Protein AF-E1V347-F1 (afdb_monomer)

pLDDT: mean 73.73, std 21.05, range [39.12, 97.19]

Foldseek 3Di:
DQLLVQLVPDPDPVSLQCSCCVPQVDGFDPVDDSVVSSVVVNVSSVVPVVDPDDDDDDDDDDDDDDDDDDDDDDDYDDDDDDDDDDDDDDDDDDDDDDDPVPPFWWKAFQPRRYIDGDDPVQVPDPRIDID

Mean predicted aligned error: 20.61 Å

Structure (mmCIF, N/CA/C/O backbone):
data_AF-E1V347-F1
#
_entry.id   AF-E1V347-F1
#
loop_
_atom_site.group_PDB
_atom_site.id
_atom_site.type_symbol
_atom_site.label_atom_id
_atom_site.label_alt_id
_atom_site.label_comp_id
_atom_site.label_asym_id
_atom_site.label_entity_id
_atom_site.label_seq_id
_atom_site.pdbx_PDB_ins_code
_atom_site.Cartn_x
_atom_site.Cartn_y
_atom_site.Cartn_z
_atom_site.occupancy
_atom_site.B_iso_or_equiv
_atom_site.auth_seq_id
_atom_site.auth_comp_id
_atom_site.auth_asym_id
_atom_site.auth_atom_id
_atom_site.pdbx_PDB_model_num
ATOM 1 N N . MET A 1 1 ? -6.922 18.932 14.548 1.00 67.00 1 MET A N 1
ATOM 2 C CA . MET A 1 1 ? -6.380 18.309 13.329 1.00 67.00 1 MET A CA 1
ATOM 3 C C . MET A 1 1 ? -7.514 17.577 12.660 1.00 67.00 1 MET A C 1
ATOM 5 O O . MET A 1 1 ? -8.108 16.712 13.299 1.00 67.00 1 MET A O 1
ATOM 9 N N . SER A 1 2 ? -7.850 17.987 11.443 1.00 85.19 2 SER A N 1
ATOM 10 C CA . SER A 1 2 ? -8.840 17.295 10.619 1.00 85.19 2 SER A CA 1
ATOM 11 C C . SER A 1 2 ? -8.287 15.946 10.154 1.00 85.19 2 SER A C 1
ATOM 13 O O . SER A 1 2 ? -7.072 15.748 10.113 1.00 85.19 2 SER A O 1
ATOM 15 N N . LEU A 1 3 ? -9.170 15.012 9.807 1.00 86.06 3 LEU A N 1
ATOM 16 C CA . LEU A 1 3 ? -8.796 13.658 9.383 1.00 86.06 3 LEU A CA 1
ATOM 17 C C . LEU A 1 3 ? -7.909 13.686 8.123 1.00 86.06 3 LEU A C 1
ATOM 19 O O . LEU A 1 3 ? -6.866 13.039 8.089 1.00 86.06 3 LEU A O 1
ATOM 23 N N . SER A 1 4 ? -8.226 14.558 7.163 1.00 86.56 4 SER A N 1
ATOM 24 C CA . SER A 1 4 ? -7.423 14.806 5.954 1.00 86.56 4 SER A CA 1
ATOM 25 C C . SER A 1 4 ? -6.006 15.311 6.259 1.00 86.56 4 SER A C 1
ATOM 27 O O . SER A 1 4 ? -5.046 14.908 5.609 1.00 86.56 4 SER A O 1
ATOM 29 N N . GLU A 1 5 ? -5.860 16.144 7.292 1.00 88.88 5 GLU A N 1
ATOM 30 C CA . GLU A 1 5 ? -4.574 16.709 7.722 1.00 88.88 5 GLU A CA 1
ATOM 31 C C . GLU A 1 5 ? -3.700 15.642 8.403 1.00 88.88 5 GLU A C 1
ATOM 33 O O . GLU A 1 5 ? -2.483 15.624 8.230 1.00 88.88 5 GLU A O 1
ATOM 38 N N . ARG A 1 6 ? -4.311 14.695 9.133 1.00 88.19 6 ARG A N 1
ATOM 39 C CA . ARG A 1 6 ? -3.604 13.522 9.683 1.00 88.1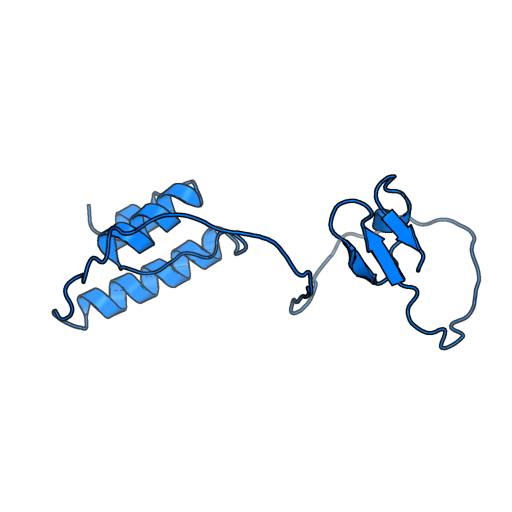9 6 ARG A CA 1
ATOM 40 C C . ARG A 1 6 ? -3.104 12.588 8.581 1.00 88.19 6 ARG A C 1
ATOM 42 O O . ARG A 1 6 ? -1.992 12.083 8.694 1.00 88.19 6 ARG A O 1
ATOM 49 N N . ILE A 1 7 ? -3.898 12.381 7.528 1.00 91.25 7 ILE A N 1
ATOM 50 C CA . ILE A 1 7 ? -3.504 11.566 6.366 1.00 91.25 7 ILE A CA 1
ATOM 51 C C . ILE A 1 7 ? -2.323 12.213 5.628 1.00 91.25 7 ILE A C 1
ATOM 53 O O . ILE A 1 7 ? -1.400 11.517 5.210 1.00 91.25 7 ILE A O 1
ATOM 57 N N . GLU A 1 8 ? -2.315 13.540 5.497 1.00 89.50 8 GLU A N 1
ATOM 58 C CA . GLU A 1 8 ? -1.232 14.267 4.828 1.00 89.50 8 GLU A CA 1
ATOM 59 C C . GLU A 1 8 ? 0.085 14.232 5.621 1.00 89.50 8 GLU A C 1
ATOM 61 O O . GLU A 1 8 ? 1.148 14.013 5.039 1.00 89.50 8 GLU A O 1
ATOM 66 N N . ASN A 1 9 ? 0.017 14.381 6.949 1.00 92.31 9 ASN A N 1
ATOM 67 C CA . ASN A 1 9 ? 1.196 14.364 7.822 1.00 92.31 9 ASN A CA 1
ATOM 68 C C . ASN A 1 9 ? 1.777 12.962 8.067 1.00 92.31 9 ASN A C 1
ATOM 70 O O . ASN A 1 9 ? 2.892 12.859 8.569 1.00 92.31 9 ASN A O 1
ATOM 74 N N . ALA A 1 10 ? 1.053 11.887 7.748 1.00 92.00 10 ALA A N 1
ATOM 75 C CA . ALA A 1 10 ? 1.542 10.525 7.945 1.00 92.00 10 ALA A CA 1
ATOM 76 C C . ALA A 1 10 ? 2.724 10.230 7.007 1.00 92.00 10 ALA A C 1
ATOM 78 O O . ALA A 1 10 ? 2.572 10.204 5.781 1.00 92.00 10 ALA A O 1
ATOM 79 N N . GLU A 1 11 ? 3.906 9.991 7.572 1.00 91.38 11 GLU A N 1
ATOM 80 C CA . GLU A 1 11 ? 5.156 9.757 6.835 1.00 91.38 11 GLU A CA 1
ATOM 81 C C . GLU A 1 11 ? 5.353 8.281 6.486 1.00 91.38 11 GLU A C 1
ATOM 83 O O . GLU A 1 11 ? 6.141 7.942 5.600 1.00 91.38 11 GLU A O 1
ATOM 88 N N . THR A 1 12 ? 4.626 7.392 7.165 1.00 93.69 12 THR A N 1
ATOM 89 C CA . THR A 1 12 ? 4.761 5.944 7.015 1.00 93.69 12 THR A CA 1
ATOM 90 C C . THR A 1 12 ? 3.470 5.281 6.548 1.00 93.69 12 THR A C 1
ATOM 92 O O . THR A 1 12 ? 2.356 5.754 6.774 1.00 93.69 12 THR A O 1
ATOM 95 N N . LYS A 1 13 ? 3.614 4.125 5.892 1.00 93.06 13 LYS A N 1
ATOM 96 C CA . LYS A 1 13 ? 2.462 3.320 5.462 1.00 93.06 13 LYS A CA 1
ATOM 97 C C . LYS A 1 13 ? 1.679 2.754 6.648 1.00 93.06 13 LYS A C 1
ATOM 99 O O . LYS A 1 13 ? 0.471 2.590 6.545 1.00 93.06 13 LYS A O 1
ATOM 104 N N . ASP A 1 14 ? 2.360 2.458 7.752 1.00 93.38 14 ASP A N 1
ATOM 105 C CA . ASP A 1 14 ? 1.736 1.965 8.981 1.00 93.38 14 ASP A CA 1
ATOM 106 C C . ASP A 1 14 ? 0.838 3.024 9.636 1.00 93.38 14 ASP A C 1
ATOM 108 O O . ASP A 1 14 ? -0.243 2.696 10.116 1.00 93.38 14 ASP A O 1
ATOM 112 N N . GLU A 1 15 ? 1.227 4.302 9.603 1.00 92.94 15 GLU A N 1
ATOM 113 C CA . GLU A 1 15 ? 0.372 5.397 10.081 1.00 92.94 15 GLU A CA 1
ATOM 114 C C . GLU A 1 15 ? -0.881 5.558 9.222 1.00 92.94 15 GLU A C 1
ATOM 116 O O . GLU A 1 15 ? -1.975 5.724 9.757 1.00 92.94 15 GLU A O 1
ATOM 121 N N . LEU A 1 16 ? -0.739 5.453 7.898 1.00 92.25 16 LEU A N 1
ATOM 122 C CA . LEU A 1 16 ? -1.873 5.513 6.978 1.00 92.25 16 LEU A CA 1
ATOM 123 C C . LEU A 1 16 ? -2.826 4.330 7.161 1.00 92.25 16 LEU A C 1
ATOM 125 O O . LEU A 1 16 ? -4.036 4.530 7.174 1.00 92.25 16 LEU A O 1
ATOM 129 N N . GLU A 1 17 ? -2.306 3.115 7.356 1.00 93.19 17 GLU A N 1
ATOM 130 C CA . GLU A 1 17 ? -3.132 1.948 7.689 1.00 93.19 17 GLU A CA 1
ATOM 131 C C . GLU A 1 17 ? -3.870 2.144 9.007 1.00 93.19 17 GLU A C 1
ATOM 133 O O . GLU A 1 17 ? -5.063 1.865 9.086 1.00 93.19 17 GLU A O 1
ATOM 138 N N . LYS A 1 18 ? -3.189 2.670 10.026 1.00 93.25 18 LYS A N 1
ATOM 139 C CA . LYS A 1 18 ? -3.813 2.953 11.312 1.00 93.25 18 LYS A CA 1
ATOM 140 C C . LYS A 1 18 ? -4.960 3.954 11.168 1.00 93.25 18 LYS A C 1
ATOM 142 O O . LYS A 1 18 ? -6.049 3.691 11.657 1.00 93.25 18 LYS A O 1
ATOM 147 N N . ILE A 1 19 ? -4.750 5.053 10.442 1.00 91.38 19 ILE A N 1
ATOM 148 C CA . ILE A 1 19 ? -5.795 6.054 10.181 1.00 91.38 19 ILE A CA 1
ATOM 149 C C . ILE A 1 19 ? -6.948 5.445 9.371 1.00 91.38 19 ILE A C 1
ATOM 151 O O . ILE A 1 19 ? -8.110 5.620 9.730 1.00 91.38 19 ILE A O 1
ATOM 155 N N . GLY A 1 20 ? -6.641 4.692 8.312 1.00 90.38 20 GLY A N 1
ATOM 156 C CA . GLY A 1 20 ? -7.644 4.006 7.499 1.00 90.38 20 GLY A CA 1
ATOM 157 C C . GLY A 1 20 ? -8.488 3.032 8.316 1.00 90.38 20 GLY A C 1
ATOM 158 O O . GLY A 1 20 ? -9.709 3.037 8.207 1.00 90.38 20 GLY A O 1
ATOM 159 N N . LYS A 1 21 ? -7.863 2.252 9.198 1.00 89.81 21 LYS A N 1
ATOM 160 C CA . LYS A 1 21 ? -8.540 1.239 10.007 1.00 89.81 21 LYS A CA 1
ATOM 161 C C . LYS A 1 21 ? -9.317 1.826 11.183 1.00 89.81 21 LYS A C 1
ATOM 163 O O . LYS A 1 21 ? -10.453 1.418 11.405 1.00 89.81 21 LYS A O 1
ATOM 168 N N . ASP A 1 22 ? -8.715 2.753 11.926 1.00 88.75 22 ASP A N 1
ATOM 169 C CA . ASP A 1 22 ? -9.311 3.323 13.139 1.00 88.75 22 ASP A CA 1
ATOM 170 C C . ASP A 1 22 ? -10.405 4.350 12.816 1.00 88.75 22 ASP A C 1
ATOM 172 O O . ASP A 1 22 ? -11.426 4.387 13.499 1.00 88.75 22 ASP A O 1
ATOM 176 N N . GLU A 1 23 ? -10.210 5.179 11.787 1.00 87.56 23 GLU A N 1
ATOM 177 C CA . GLU A 1 23 ? -11.112 6.302 11.503 1.00 87.56 23 GLU A CA 1
ATOM 178 C C . GLU A 1 23 ? -12.070 6.002 10.341 1.00 87.56 23 GLU A C 1
ATOM 180 O O . GLU A 1 23 ? -13.239 6.378 10.388 1.00 87.56 23 GLU A O 1
ATOM 185 N N . LEU A 1 24 ? -11.590 5.314 9.297 1.00 84.94 24 LEU A N 1
ATOM 186 C CA . LEU A 1 24 ? -12.382 5.024 8.094 1.00 84.94 24 LEU A CA 1
ATOM 187 C C . LEU A 1 24 ? -12.926 3.586 8.062 1.00 84.94 24 LEU A C 1
ATOM 189 O O . LEU A 1 24 ? -13.815 3.296 7.264 1.00 84.94 24 LEU A O 1
ATOM 193 N N . GLY A 1 25 ? -12.426 2.686 8.917 1.00 87.94 25 GLY A N 1
ATOM 194 C CA . GLY A 1 25 ? -12.757 1.258 8.889 1.00 87.94 25 GLY A CA 1
ATOM 195 C C . GLY A 1 25 ? -12.287 0.530 7.622 1.00 87.94 25 GLY A C 1
ATOM 196 O O . GLY A 1 25 ? -12.807 -0.540 7.308 1.00 87.94 25 GLY A O 1
ATOM 197 N N . VAL A 1 26 ? -11.335 1.103 6.880 1.00 87.88 26 VAL A N 1
ATOM 198 C CA . VAL A 1 26 ? -10.833 0.587 5.599 1.00 87.88 26 VAL A CA 1
ATOM 199 C C . VAL A 1 26 ? -9.435 0.002 5.775 1.00 87.88 26 VAL A C 1
ATOM 201 O O . VAL A 1 26 ? -8.551 0.624 6.362 1.00 87.88 26 VAL A O 1
ATOM 204 N N . ASP A 1 27 ? -9.229 -1.199 5.232 1.00 91.44 27 ASP A N 1
ATOM 205 C CA . ASP A 1 27 ? -7.920 -1.848 5.210 1.00 91.44 27 ASP A CA 1
ATOM 206 C C . ASP A 1 27 ? -7.048 -1.255 4.095 1.00 91.44 27 ASP A C 1
ATOM 208 O O . ASP A 1 27 ? -7.441 -1.189 2.926 1.00 91.44 27 ASP A O 1
ATOM 212 N N . VAL A 1 28 ? -5.862 -0.783 4.470 1.00 91.00 28 VAL A N 1
ATOM 213 C CA . VAL A 1 28 ? -4.941 -0.108 3.559 1.00 91.00 28 VAL A CA 1
ATOM 214 C C . VAL A 1 28 ? -3.951 -1.107 2.983 1.00 91.00 28 VAL A C 1
ATOM 216 O O . VAL A 1 28 ? -3.134 -1.688 3.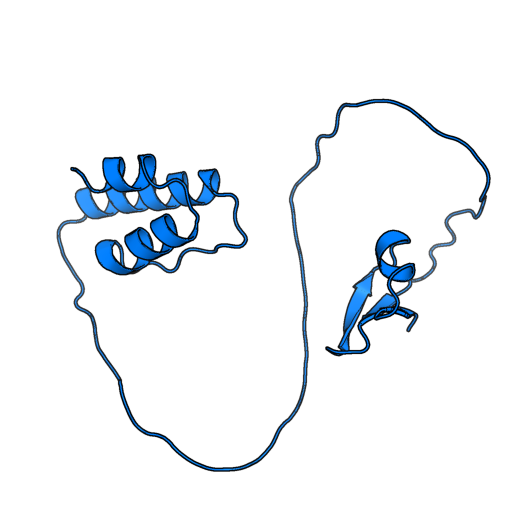697 1.00 91.00 28 VAL A O 1
ATOM 219 N N . ASP A 1 29 ? -3.937 -1.234 1.657 1.00 91.62 29 ASP A N 1
ATOM 220 C CA . ASP A 1 29 ? -2.969 -2.094 0.983 1.00 91.62 29 ASP A CA 1
ATOM 221 C C . ASP A 1 29 ? -1.555 -1.487 1.019 1.00 91.62 29 ASP A C 1
ATOM 223 O O . ASP A 1 29 ? -1.175 -0.671 0.177 1.00 91.62 29 ASP A O 1
ATOM 227 N N . LYS A 1 30 ? -0.727 -1.946 1.966 1.00 91.38 30 LYS A N 1
ATOM 228 C CA . LYS A 1 30 ? 0.687 -1.541 2.105 1.00 91.38 30 LYS A CA 1
ATOM 229 C C . LYS A 1 30 ? 1.562 -1.886 0.897 1.00 91.38 30 LYS A C 1
ATOM 231 O O . LYS A 1 30 ? 2.698 -1.400 0.808 1.00 91.38 30 LYS A O 1
ATOM 236 N N . ARG A 1 31 ? 1.079 -2.720 -0.032 1.00 89.44 31 ARG A N 1
ATOM 237 C CA . ARG A 1 31 ? 1.766 -3.000 -1.302 1.00 89.44 31 ARG A CA 1
ATOM 238 C C . ARG A 1 31 ? 1.678 -1.815 -2.260 1.00 89.44 31 ARG A C 1
ATOM 240 O O . ARG A 1 31 ? 2.560 -1.673 -3.104 1.00 89.44 31 ARG A O 1
ATOM 247 N N . LYS A 1 32 ? 0.678 -0.939 -2.101 1.00 90.12 32 LYS A N 1
ATOM 248 C CA . LYS A 1 32 ? 0.567 0.319 -2.850 1.00 90.12 32 LYS A CA 1
ATOM 249 C C . LYS A 1 32 ? 1.643 1.327 -2.426 1.00 90.12 32 LYS A C 1
ATOM 251 O O . LYS A 1 32 ? 2.264 1.218 -1.361 1.00 90.12 32 LYS A O 1
ATOM 256 N N . GLY A 1 33 ? 1.896 2.309 -3.290 1.00 92.69 33 GLY A N 1
ATOM 257 C CA . GLY A 1 33 ? 2.755 3.453 -2.983 1.00 92.69 33 GLY A CA 1
ATOM 258 C C . GLY A 1 33 ? 2.153 4.317 -1.873 1.00 92.69 33 GLY A C 1
ATOM 259 O O . GLY A 1 33 ? 0.936 4.389 -1.738 1.00 92.69 33 GLY A O 1
ATOM 260 N N . LEU A 1 34 ? 3.001 4.971 -1.078 1.00 91.00 34 LEU A N 1
ATOM 261 C CA . LEU A 1 34 ? 2.557 5.786 0.059 1.00 91.00 34 LEU A CA 1
ATOM 262 C C . LEU A 1 34 ? 1.640 6.937 -0.389 1.00 91.00 34 LEU A C 1
ATOM 264 O O . LEU A 1 34 ? 0.599 7.167 0.215 1.00 91.00 34 LEU A O 1
ATOM 268 N N . GLU A 1 35 ? 1.969 7.590 -1.505 1.00 93.38 35 GLU A N 1
ATOM 269 C CA . GLU A 1 35 ? 1.130 8.645 -2.087 1.00 93.38 35 GLU A CA 1
ATOM 270 C C . GLU A 1 35 ? -0.210 8.113 -2.608 1.00 93.38 35 GLU A C 1
ATOM 272 O O . GLU A 1 35 ? -1.239 8.742 -2.390 1.00 93.38 35 GLU A O 1
ATOM 277 N N . THR A 1 36 ? -0.230 6.923 -3.221 1.00 93.19 36 THR A N 1
ATOM 278 C CA . THR A 1 36 ? -1.477 6.276 -3.666 1.00 93.19 36 THR A CA 1
ATOM 279 C C . THR A 1 36 ? -2.409 6.017 -2.488 1.00 93.19 36 THR A C 1
ATOM 281 O O . THR A 1 36 ? -3.603 6.277 -2.573 1.00 93.19 36 THR A O 1
ATOM 284 N N . ILE A 1 37 ? -1.850 5.547 -1.373 1.00 93.56 37 ILE A N 1
ATOM 285 C CA . ILE A 1 37 ? -2.601 5.315 -0.141 1.00 93.56 37 ILE A CA 1
ATOM 286 C C . ILE A 1 37 ? -3.148 6.636 0.419 1.00 93.56 37 ILE A C 1
ATOM 288 O O . ILE A 1 37 ? -4.306 6.679 0.823 1.00 93.56 37 ILE A O 1
ATOM 292 N N . ARG A 1 38 ? -2.349 7.714 0.437 1.00 93.25 38 ARG A N 1
ATOM 293 C CA . ARG A 1 38 ? -2.809 9.032 0.912 1.00 93.25 38 ARG A CA 1
ATOM 294 C C . ARG A 1 38 ? -3.993 9.547 0.102 1.00 93.25 38 ARG A C 1
ATOM 296 O O . ARG A 1 38 ? -4.957 10.005 0.702 1.00 93.25 38 ARG A O 1
ATOM 303 N N . VAL A 1 39 ? -3.929 9.443 -1.226 1.00 93.69 39 VAL A N 1
ATOM 304 C CA . VAL A 1 39 ? -5.015 9.882 -2.115 1.00 93.69 39 VAL A CA 1
ATOM 305 C C . VAL A 1 39 ? -6.276 9.048 -1.888 1.00 93.69 39 VAL A C 1
ATOM 307 O O . VAL A 1 39 ? -7.336 9.626 -1.669 1.00 93.69 39 VAL A O 1
ATOM 310 N N . ASP A 1 40 ? -6.158 7.714 -1.853 1.00 91.56 40 ASP A N 1
ATOM 311 C CA . ASP A 1 40 ? -7.297 6.818 -1.597 1.00 91.56 40 ASP A CA 1
ATOM 312 C C . ASP A 1 40 ? -7.979 7.162 -0.255 1.00 91.56 40 ASP A C 1
ATOM 314 O O . ASP A 1 40 ? -9.202 7.287 -0.184 1.00 91.56 40 ASP A O 1
ATOM 318 N N . LEU A 1 41 ? -7.193 7.366 0.811 1.00 90.81 41 LEU A N 1
ATOM 319 C CA . LEU A 1 41 ? -7.711 7.717 2.136 1.00 90.81 41 LEU A CA 1
ATOM 320 C C . LEU A 1 41 ? -8.281 9.136 2.205 1.00 90.81 41 LEU A C 1
ATOM 322 O O . LEU A 1 41 ? -9.252 9.347 2.924 1.00 90.81 41 LEU A O 1
ATOM 326 N N . GLN A 1 42 ? -7.702 10.105 1.492 1.00 91.19 42 GLN A N 1
ATOM 327 C CA . GLN A 1 42 ? -8.240 11.466 1.425 1.00 91.19 42 GLN A CA 1
ATOM 328 C C . GLN A 1 42 ? -9.597 11.484 0.730 1.00 91.19 42 GLN A C 1
ATOM 330 O O . GLN A 1 42 ? -10.527 12.063 1.279 1.00 91.19 42 GLN A O 1
ATOM 335 N N . SER A 1 43 ? -9.744 10.787 -0.399 1.00 89.25 43 SER A N 1
ATOM 336 C CA . SER A 1 43 ? -11.044 10.668 -1.063 1.00 89.25 43 SER A CA 1
ATOM 337 C C . SER A 1 43 ? -12.073 9.983 -0.165 1.00 89.25 43 SER A C 1
ATOM 339 O O . SER A 1 43 ? -13.168 10.501 0.000 1.00 89.25 43 SER A O 1
ATOM 341 N N . LEU A 1 44 ? -11.702 8.888 0.509 1.00 88.38 44 LEU A N 1
ATOM 342 C CA . LEU A 1 44 ? -12.581 8.226 1.483 1.00 88.38 44 LEU A CA 1
ATOM 343 C C . LEU A 1 44 ? -12.950 9.134 2.663 1.00 88.38 44 LEU A C 1
ATOM 345 O O . LEU A 1 44 ? -14.074 9.078 3.154 1.00 88.38 44 LEU A O 1
ATOM 349 N N . ALA A 1 45 ? -12.017 9.965 3.127 1.00 88.31 45 ALA A N 1
ATOM 350 C CA . ALA A 1 45 ? -12.267 10.949 4.170 1.00 88.31 45 ALA A CA 1
ATOM 351 C C . ALA A 1 45 ? -13.235 12.041 3.704 1.00 88.31 45 ALA A C 1
ATOM 353 O O . ALA A 1 45 ? -14.116 12.430 4.465 1.00 88.31 45 ALA A O 1
ATOM 354 N N . GLU A 1 46 ? -13.099 12.523 2.470 1.00 85.62 46 GLU A N 1
ATOM 355 C CA . GLU A 1 46 ? -14.019 13.496 1.875 1.00 85.62 46 GLU A CA 1
ATOM 356 C C . GLU A 1 46 ? -15.416 12.895 1.655 1.00 85.62 46 GLU A C 1
ATOM 358 O O . GLU A 1 46 ? -16.413 13.539 1.989 1.00 85.62 46 GLU A O 1
ATOM 363 N N . ASP A 1 47 ? -15.497 11.643 1.196 1.00 81.12 47 ASP A N 1
ATOM 364 C CA . ASP A 1 47 ? -16.753 10.898 1.059 1.00 81.12 47 ASP A CA 1
ATOM 365 C C . ASP A 1 47 ? -17.423 10.651 2.420 1.00 81.12 47 ASP A C 1
ATOM 367 O O . ASP A 1 47 ? -18.613 10.911 2.564 1.00 81.12 47 ASP A O 1
ATOM 371 N N . GLN A 1 48 ? -16.678 10.264 3.463 1.00 72.88 48 GLN A N 1
ATOM 372 C CA . GLN A 1 48 ? -17.226 10.099 4.821 1.00 72.88 48 GLN A CA 1
ATOM 373 C C . GLN A 1 48 ? -17.699 11.412 5.459 1.00 72.88 48 GLN A C 1
ATOM 375 O O . GLN A 1 48 ? -18.616 11.411 6.279 1.00 72.88 48 GLN A O 1
ATOM 380 N N . VAL A 1 49 ? -17.090 12.545 5.104 1.00 65.44 49 VAL A N 1
ATOM 381 C CA . VAL A 1 49 ? -17.567 13.866 5.546 1.00 65.44 49 VAL A CA 1
ATOM 382 C C . VAL A 1 49 ? -18.851 14.261 4.802 1.00 65.44 49 VAL A C 1
ATOM 384 O O . VAL A 1 49 ? -19.676 14.992 5.354 1.00 65.44 49 VAL A O 1
ATOM 387 N N . SER A 1 50 ? -19.043 13.761 3.579 1.00 60.59 50 SER A N 1
ATOM 388 C CA . SER A 1 50 ? -20.240 13.976 2.759 1.00 60.59 50 SER A CA 1
ATOM 389 C C . SER A 1 50 ? -21.403 13.045 3.149 1.00 60.59 50 SER A C 1
ATOM 391 O O . SER A 1 50 ? -22.556 13.477 3.226 1.00 60.59 50 SER A O 1
ATOM 393 N N . GLU A 1 51 ? -21.116 11.780 3.468 1.00 52.78 51 GLU A N 1
ATOM 394 C CA . GLU A 1 51 ? -22.084 10.770 3.903 1.00 52.78 51 GLU A CA 1
ATOM 395 C C . GLU A 1 51 ? -22.165 10.706 5.435 1.00 52.78 51 GLU A C 1
ATOM 397 O O . GLU A 1 51 ? -21.528 9.895 6.105 1.00 52.78 51 GLU A O 1
ATOM 402 N N . GLY A 1 52 ? -22.985 11.576 6.025 1.00 48.00 52 GLY A N 1
ATOM 403 C CA . GLY A 1 52 ? -23.267 11.541 7.458 1.00 48.00 52 GLY A CA 1
ATOM 404 C C . GLY A 1 52 ? -23.749 10.163 7.946 1.00 48.00 52 GLY A C 1
ATOM 405 O O . GLY A 1 52 ? -24.858 9.751 7.631 1.00 48.00 52 GLY A O 1
ATOM 406 N N . GLN A 1 53 ? -22.930 9.523 8.790 1.00 51.75 53 GLN A N 1
ATOM 407 C CA . GLN A 1 53 ? -23.249 8.438 9.733 1.00 51.75 53 GLN A CA 1
ATOM 408 C C . GLN A 1 53 ? -23.976 7.191 9.187 1.00 51.75 53 GLN A C 1
ATOM 410 O O . GLN A 1 53 ? -25.193 7.182 9.016 1.00 51.75 53 GLN A O 1
ATOM 415 N N . GLY A 1 54 ? -23.282 6.044 9.202 1.00 44.84 54 GLY A N 1
ATOM 416 C CA . GLY A 1 54 ? -23.973 4.777 9.461 1.00 44.84 54 GLY A CA 1
ATOM 417 C C . GLY A 1 54 ? -23.247 3.479 9.119 1.00 44.84 54 GLY A C 1
ATOM 418 O O . GLY A 1 54 ? -23.640 2.826 8.158 1.00 44.84 54 GLY A O 1
ATOM 419 N N . LYS A 1 55 ? -22.332 3.005 9.981 1.00 40.62 55 LYS A N 1
ATOM 420 C CA . LYS A 1 55 ? -22.422 1.640 10.547 1.00 40.62 55 LYS A CA 1
ATOM 421 C C . LYS A 1 55 ? -21.352 1.348 11.596 1.00 40.62 55 LYS A C 1
ATOM 423 O O . LYS A 1 55 ? -20.161 1.521 11.385 1.00 40.62 55 LYS A O 1
ATOM 428 N N . THR A 1 56 ? -21.845 0.881 12.734 1.00 41.16 56 THR A N 1
ATOM 429 C CA . THR A 1 56 ? -21.129 0.415 13.917 1.00 41.16 56 THR A CA 1
ATOM 430 C C . THR A 1 56 ? -20.374 -0.903 13.687 1.00 41.16 56 THR A C 1
ATOM 432 O O . THR A 1 56 ? -20.767 -1.699 12.830 1.00 41.16 56 THR A O 1
ATOM 435 N N . PRO A 1 57 ? -19.326 -1.164 14.493 1.00 57.94 57 PRO A N 1
ATOM 436 C CA . PRO A 1 57 ? -18.486 -2.350 14.406 1.00 57.94 57 PRO A CA 1
ATOM 437 C C . PRO A 1 57 ? -19.158 -3.528 15.122 1.00 57.94 57 PRO A C 1
ATOM 439 O O . PRO A 1 57 ? -19.598 -3.401 16.264 1.00 57.94 57 PRO A O 1
ATOM 442 N N . ALA A 1 58 ? -19.224 -4.687 14.472 1.00 47.69 58 ALA A N 1
ATOM 443 C CA . ALA A 1 58 ? -19.579 -5.939 15.129 1.00 47.69 58 ALA A CA 1
ATOM 444 C C . ALA A 1 58 ? -18.310 -6.776 15.304 1.00 47.69 58 ALA A C 1
ATOM 446 O O . ALA A 1 58 ? -17.796 -7.370 14.357 1.00 47.69 58 ALA A O 1
ATOM 447 N N . GLN A 1 59 ? -17.818 -6.770 16.543 1.00 49.84 59 GLN A N 1
ATOM 448 C CA . GLN A 1 59 ? -16.944 -7.792 17.104 1.00 49.84 59 GLN A CA 1
ATOM 449 C C . GLN A 1 59 ? -17.464 -9.193 16.760 1.00 49.84 59 GLN A C 1
ATOM 451 O O . GLN A 1 59 ? -18.656 -9.457 16.891 1.00 49.84 59 GLN A O 1
ATOM 456 N N . ASN A 1 60 ? -16.549 -10.102 16.446 1.00 49.16 60 ASN A N 1
ATOM 457 C CA . ASN A 1 60 ? -16.633 -11.470 16.941 1.00 49.16 60 ASN A CA 1
ATOM 458 C C . ASN A 1 60 ? -15.214 -11.932 17.266 1.00 49.16 60 ASN A C 1
ATOM 460 O O . ASN A 1 60 ? -14.464 -12.386 16.404 1.00 49.16 60 ASN A O 1
ATOM 464 N N . ASP A 1 61 ? -14.870 -11.730 18.534 1.00 49.78 61 ASP A N 1
ATOM 465 C CA . ASP A 1 61 ? -13.779 -12.393 19.230 1.00 49.78 61 ASP A CA 1
ATOM 466 C C . ASP A 1 61 ? -14.283 -13.738 19.777 1.00 49.78 61 ASP A C 1
ATOM 468 O O . ASP A 1 61 ? -15.416 -13.831 20.249 1.00 49.78 61 ASP A O 1
ATOM 472 N N . ALA A 1 62 ? -13.368 -14.709 19.784 1.00 48.25 62 ALA A N 1
ATOM 473 C CA . ALA A 1 62 ? -13.354 -15.959 20.548 1.00 48.25 62 ALA A CA 1
ATOM 474 C C . ALA A 1 62 ? -14.275 -17.119 20.110 1.00 48.25 62 ALA A C 1
ATOM 476 O O . ALA A 1 62 ? -15.429 -17.196 20.507 1.00 48.25 62 ALA A O 1
ATOM 477 N N . GLU A 1 63 ? -13.681 -18.120 19.443 1.00 40.25 63 GLU A N 1
ATOM 478 C CA . GLU A 1 63 ? -13.406 -19.420 20.088 1.00 40.25 63 GLU A CA 1
ATOM 479 C C . GLU A 1 63 ? -12.320 -20.197 19.300 1.00 40.25 63 GLU A C 1
ATOM 481 O O . GLU A 1 63 ? -12.463 -20.473 18.112 1.00 40.25 63 GLU A O 1
ATOM 486 N N . SER A 1 64 ? -11.216 -20.528 19.971 1.00 58.41 64 SER A N 1
ATOM 487 C CA . SER A 1 64 ? -10.232 -21.567 19.595 1.00 58.41 64 SER A CA 1
ATOM 488 C C . SER A 1 64 ? -10.384 -22.715 20.618 1.00 58.41 64 SER A C 1
ATOM 490 O O . SER A 1 64 ? -10.882 -22.405 21.705 1.00 58.41 64 SER A O 1
ATOM 492 N N . PRO A 1 65 ? -9.891 -23.968 20.427 1.00 62.97 65 PRO A N 1
ATOM 493 C CA . PRO A 1 65 ? -8.931 -24.458 19.421 1.00 62.97 65 PRO A CA 1
ATOM 494 C C . PRO A 1 65 ? -9.185 -25.903 18.875 1.00 62.97 65 PRO A C 1
ATOM 496 O O . PRO A 1 65 ? -10.145 -26.577 19.233 1.00 62.97 65 PRO A O 1
ATOM 499 N N . ASP A 1 66 ? -8.202 -26.383 18.093 1.00 49.56 66 ASP A N 1
ATOM 500 C CA . ASP A 1 66 ? -7.749 -27.785 17.934 1.00 49.56 66 ASP A CA 1
ATOM 501 C C . ASP A 1 66 ? -8.476 -28.713 16.928 1.00 49.56 66 ASP A C 1
ATOM 503 O O . ASP A 1 66 ? -9.439 -29.397 17.265 1.00 49.56 66 ASP A O 1
ATOM 507 N N . LYS A 1 67 ? -7.926 -28.862 15.708 1.00 47.44 67 LYS A N 1
ATOM 508 C CA . LYS A 1 67 ? -7.036 -29.991 15.337 1.00 47.44 67 LYS A CA 1
ATOM 509 C C . LYS A 1 67 ? -6.812 -30.150 13.826 1.00 47.44 67 LYS A C 1
ATOM 511 O O . LYS A 1 67 ? -7.743 -30.120 13.034 1.00 47.44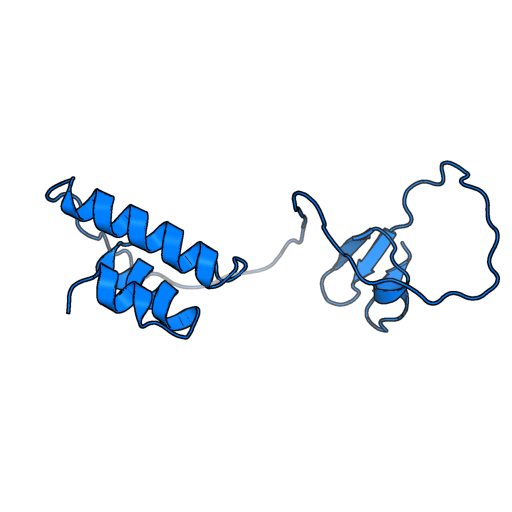 67 LYS A O 1
ATOM 516 N N . ASP A 1 68 ? -5.545 -30.423 13.522 1.00 40.56 68 ASP A N 1
ATOM 517 C CA . ASP A 1 68 ? -5.022 -31.245 12.424 1.00 40.56 68 ASP A CA 1
ATOM 518 C C . ASP A 1 68 ? -5.207 -30.811 10.952 1.00 40.56 68 ASP A C 1
ATOM 520 O O . ASP A 1 68 ? -6.172 -31.142 10.275 1.00 40.56 68 ASP A O 1
ATOM 524 N N . ALA A 1 69 ? -4.088 -30.269 10.451 1.00 53.41 69 ALA A N 1
ATOM 525 C CA . ALA A 1 69 ? -3.352 -30.766 9.281 1.00 53.41 69 ALA A CA 1
ATOM 526 C C . ALA A 1 69 ? -3.797 -30.352 7.853 1.00 53.41 69 ALA A C 1
ATOM 528 O O . ALA A 1 69 ? -4.947 -29.998 7.618 1.00 53.41 69 ALA A O 1
ATOM 529 N N . PRO A 1 70 ? -2.832 -30.308 6.903 1.00 70.88 70 PRO A N 1
ATOM 530 C CA . PRO A 1 70 ? -2.764 -29.265 5.880 1.00 70.88 70 PRO A CA 1
ATOM 531 C C . PRO A 1 70 ? -2.918 -29.783 4.441 1.00 70.88 70 PRO A C 1
ATOM 533 O O . PRO A 1 70 ? -2.470 -30.876 4.124 1.00 70.88 70 PRO A O 1
ATOM 536 N N . GLU A 1 71 ? -3.392 -28.925 3.540 1.00 41.03 71 GLU A N 1
ATOM 537 C CA . GLU A 1 71 ? -3.072 -28.967 2.102 1.00 41.03 71 GLU A CA 1
ATOM 538 C C . GLU A 1 71 ? -3.182 -27.522 1.578 1.00 41.03 71 GLU A C 1
ATOM 540 O O . GLU A 1 71 ? -4.225 -26.888 1.685 1.00 41.03 71 GLU A O 1
ATOM 545 N N . SER A 1 72 ? -2.059 -26.833 1.371 1.00 50.12 72 SER A N 1
ATOM 546 C CA . SER A 1 72 ? -1.257 -26.817 0.137 1.00 50.12 72 SER A CA 1
ATOM 547 C C . SER A 1 72 ? -1.901 -26.022 -0.998 1.00 50.12 72 SER A C 1
ATOM 549 O O . SER A 1 72 ? -2.783 -26.532 -1.673 1.00 50.12 72 SER A O 1
ATOM 551 N N . ALA A 1 73 ? -1.293 -24.850 -1.244 1.00 48.66 73 ALA A N 1
ATOM 552 C CA . ALA A 1 73 ? -1.184 -24.148 -2.531 1.00 48.66 73 ALA A CA 1
ATOM 553 C C . ALA A 1 73 ? -2.520 -23.662 -3.150 1.00 48.66 73 ALA A C 1
ATOM 555 O O . ALA A 1 73 ? -3.589 -24.161 -2.864 1.00 48.66 73 ALA A O 1
ATOM 556 N N . ASP A 1 74 ? -2.599 -22.636 -3.983 1.00 42.69 74 ASP A N 1
ATOM 557 C CA . ASP A 1 74 ? -1.622 -22.051 -4.883 1.00 42.69 74 ASP A CA 1
ATOM 558 C C . ASP A 1 74 ? -2.183 -20.653 -5.244 1.00 42.69 74 ASP A C 1
ATOM 560 O O . ASP A 1 74 ? -3.360 -20.528 -5.566 1.00 42.69 74 ASP A O 1
ATOM 564 N N . THR A 1 75 ? -1.540 -19.544 -4.880 1.00 49.75 75 THR A N 1
ATOM 565 C CA . THR A 1 75 ? -0.422 -18.896 -5.587 1.00 49.75 75 THR A CA 1
ATOM 566 C C . THR A 1 75 ? -0.868 -18.074 -6.806 1.00 49.75 75 THR A C 1
ATOM 568 O O . THR A 1 75 ? -1.418 -18.594 -7.765 1.00 49.75 75 THR A O 1
ATOM 571 N N . SER A 1 76 ? -0.467 -16.795 -6.761 1.00 52.59 76 SER A N 1
ATOM 572 C CA . SER A 1 76 ? -0.055 -15.965 -7.907 1.00 52.59 76 SER A CA 1
ATOM 573 C C . SER A 1 76 ? -1.123 -15.379 -8.841 1.00 52.59 76 SER A C 1
ATOM 575 O O . SER A 1 76 ? -2.160 -15.967 -9.084 1.00 52.59 76 SER A O 1
ATOM 577 N N . GLN A 1 77 ? -0.931 -14.211 -9.453 1.00 46.59 77 GLN A N 1
ATOM 578 C CA . GLN A 1 77 ? 0.110 -13.175 -9.384 1.00 46.59 77 GLN A CA 1
ATOM 579 C C . GLN A 1 77 ? -0.383 -11.964 -10.195 1.00 46.59 77 GLN A C 1
ATOM 581 O O . GLN A 1 77 ? -1.208 -12.130 -11.082 1.00 46.59 77 GLN A O 1
ATOM 586 N N . GLU A 1 78 ? 0.174 -10.793 -9.864 1.00 43.19 78 GLU A N 1
ATOM 587 C CA . GLU A 1 78 ? 0.715 -9.723 -10.739 1.00 43.19 78 GLU A CA 1
ATOM 588 C C . GLU A 1 78 ? 0.136 -9.518 -12.163 1.00 43.19 78 GLU A C 1
ATOM 590 O O . GLU A 1 78 ? -0.035 -10.449 -12.931 1.00 43.19 78 GLU A O 1
ATOM 595 N N . GLY A 1 79 ? -0.065 -8.298 -12.667 1.00 48.12 79 GLY A N 1
ATOM 596 C CA . GLY A 1 79 ? 0.365 -6.993 -12.182 1.00 48.12 79 GLY A CA 1
ATOM 597 C C . GLY A 1 79 ? 0.185 -5.882 -13.236 1.00 48.12 79 GLY A C 1
ATOM 598 O O . GLY A 1 79 ? -0.114 -6.139 -14.397 1.00 48.12 79 GLY A O 1
ATOM 599 N N . THR A 1 80 ? 0.384 -4.652 -12.756 1.00 48.66 80 THR A N 1
ATOM 600 C CA . THR A 1 80 ? 1.100 -3.519 -13.384 1.00 48.66 80 THR A CA 1
ATOM 601 C C . THR A 1 80 ? 0.668 -2.986 -14.767 1.00 48.66 80 THR A C 1
ATOM 603 O O . THR A 1 80 ? 0.964 -3.601 -15.790 1.00 48.66 80 THR A O 1
ATOM 606 N N . PRO A 1 81 ? 0.167 -1.734 -14.861 1.00 41.59 81 PRO A N 1
ATOM 607 C CA . PRO A 1 81 ? 0.351 -0.918 -16.052 1.00 41.59 81 PRO A CA 1
ATOM 608 C C . PRO A 1 81 ? 1.722 -0.218 -16.045 1.00 41.59 81 PRO A C 1
ATOM 610 O O . PRO A 1 81 ? 2.106 0.455 -15.095 1.00 41.59 81 PRO A O 1
ATOM 613 N N . ALA A 1 82 ? 2.414 -0.394 -17.169 1.00 47.00 82 ALA A N 1
ATOM 614 C CA . ALA A 1 82 ? 3.268 0.567 -17.864 1.00 47.00 82 ALA A CA 1
ATOM 615 C C . ALA A 1 82 ? 4.348 1.345 -17.080 1.00 47.00 82 ALA A C 1
ATOM 617 O O . ALA A 1 82 ? 4.123 2.399 -16.492 1.00 47.00 82 ALA A O 1
ATOM 618 N N . SER A 1 83 ? 5.578 0.872 -17.283 1.00 52.00 83 SER A N 1
ATOM 619 C CA . SER A 1 83 ? 6.798 1.648 -17.526 1.00 52.00 83 SER A CA 1
ATOM 620 C C . SER A 1 83 ? 6.626 3.137 -17.853 1.00 52.00 83 SER A C 1
ATOM 622 O O . SER A 1 83 ? 5.947 3.494 -18.816 1.00 52.00 83 SER A O 1
ATOM 624 N N . LYS A 1 84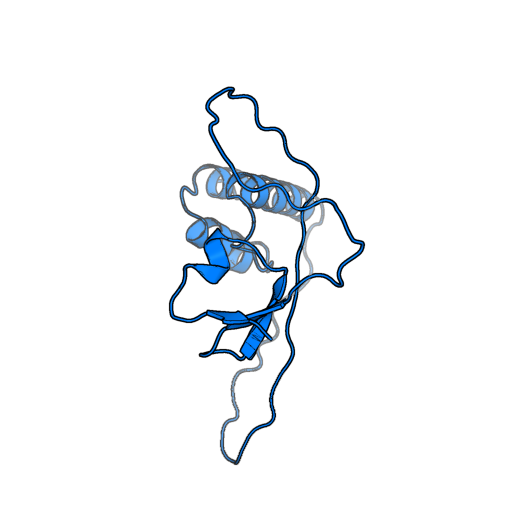 ? 7.517 3.955 -17.279 1.00 46.91 84 LYS A N 1
ATOM 625 C CA . LYS A 1 84 ? 8.476 4.674 -18.129 1.00 46.91 84 LYS A CA 1
ATOM 626 C C . LYS A 1 84 ? 9.800 4.920 -17.412 1.00 46.91 84 LYS A C 1
ATOM 628 O O . LYS A 1 84 ? 9.923 5.765 -16.536 1.00 46.91 84 LYS A O 1
ATOM 633 N N . MET A 1 85 ? 10.784 4.141 -17.844 1.00 48.56 85 MET A N 1
ATOM 634 C CA . MET A 1 85 ? 12.197 4.471 -17.773 1.00 48.56 85 MET A CA 1
ATOM 635 C C . MET A 1 85 ? 12.488 5.610 -18.753 1.00 48.56 85 MET A C 1
ATOM 637 O O . MET A 1 85 ? 11.960 5.620 -19.868 1.00 48.56 85 MET A O 1
ATOM 641 N N . ALA A 1 86 ? 13.384 6.504 -18.364 1.00 47.62 86 ALA A N 1
ATOM 642 C CA . ALA A 1 86 ? 14.255 7.207 -19.290 1.00 47.62 86 ALA A CA 1
ATOM 643 C C . ALA A 1 86 ? 15.579 7.462 -18.566 1.00 47.62 86 ALA A C 1
ATOM 645 O O . ALA A 1 86 ? 15.716 8.470 -17.889 1.00 47.62 86 ALA A O 1
ATOM 646 N N . ASP A 1 87 ? 16.488 6.495 -18.658 1.00 39.12 87 ASP A N 1
ATOM 647 C CA . ASP A 1 87 ? 17.940 6.708 -18.656 1.00 39.12 87 ASP A CA 1
ATOM 648 C C . ASP A 1 87 ? 18.551 5.383 -19.148 1.00 39.12 87 ASP A C 1
ATOM 650 O O . ASP A 1 87 ? 18.445 4.349 -18.494 1.00 39.12 87 ASP A O 1
ATOM 654 N N . ALA A 1 88 ? 18.742 5.232 -20.456 1.00 56.34 88 ALA A N 1
ATOM 655 C CA . ALA A 1 88 ? 19.928 5.669 -21.186 1.00 56.34 88 ALA A CA 1
ATOM 656 C C . ALA A 1 88 ? 21.198 4.942 -20.711 1.00 56.34 88 ALA A C 1
ATOM 658 O O . ALA A 1 88 ? 21.790 5.260 -19.692 1.00 56.34 88 ALA A O 1
ATOM 659 N N . GLU A 1 89 ? 21.592 3.986 -21.558 1.00 58.34 89 GLU A N 1
ATOM 660 C CA . GLU A 1 89 ? 22.951 3.477 -21.751 1.00 58.34 89 GLU A CA 1
ATOM 661 C C . GLU A 1 89 ? 23.609 2.705 -20.599 1.00 58.34 89 GLU A C 1
ATOM 663 O O . GLU A 1 89 ? 24.050 3.268 -19.606 1.00 58.34 89 GLU A O 1
ATOM 668 N N . LYS A 1 90 ? 23.841 1.399 -20.815 1.00 40.62 90 LYS A N 1
ATOM 669 C CA . LYS A 1 90 ? 25.127 0.903 -21.357 1.00 40.62 90 LYS A CA 1
ATOM 670 C C . LYS A 1 90 ? 25.112 -0.632 -21.485 1.00 40.62 90 LYS A C 1
ATOM 672 O O . LYS A 1 90 ? 25.241 -1.357 -20.506 1.00 40.62 90 LYS A O 1
ATOM 677 N N . THR A 1 91 ? 24.968 -1.128 -22.709 1.00 55.00 91 THR A N 1
ATOM 678 C CA . THR A 1 91 ? 25.437 -2.462 -23.152 1.00 55.00 91 THR A CA 1
ATOM 679 C C . THR A 1 91 ? 26.976 -2.514 -23.100 1.00 55.00 91 THR A C 1
ATOM 681 O O . THR A 1 91 ? 27.588 -1.442 -23.162 1.00 55.00 91 THR A O 1
ATOM 684 N N . PRO A 1 92 ? 27.643 -3.686 -22.986 1.00 58.62 92 PRO A N 1
ATOM 685 C CA . PRO A 1 92 ? 27.526 -4.828 -23.916 1.00 58.62 92 PRO A CA 1
ATOM 686 C C . PRO A 1 92 ? 27.582 -6.181 -23.152 1.00 58.62 92 PRO A C 1
ATOM 688 O O . PRO A 1 92 ? 27.587 -6.181 -21.931 1.00 58.62 92 PRO A O 1
ATOM 691 N N . ASP A 1 93 ? 27.573 -7.396 -23.686 1.00 45.62 93 ASP A N 1
ATOM 692 C CA . ASP A 1 93 ? 27.837 -7.995 -24.989 1.00 45.62 93 ASP A CA 1
ATOM 693 C C . ASP A 1 93 ? 27.403 -9.477 -2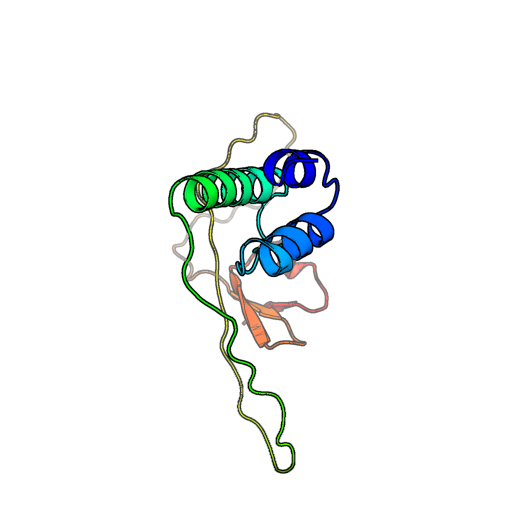4.861 1.00 45.62 93 ASP A C 1
ATOM 695 O O . ASP A 1 93 ? 27.487 -10.036 -23.768 1.00 45.62 93 ASP A O 1
ATOM 699 N N . GLN A 1 94 ? 27.048 -10.119 -25.975 1.00 41.44 94 GLN A N 1
ATOM 700 C CA . GLN A 1 94 ? 26.986 -11.579 -26.181 1.00 41.44 94 GLN A CA 1
ATOM 701 C C . GLN A 1 94 ? 25.919 -12.428 -25.463 1.00 41.44 94 GLN A C 1
ATOM 703 O O . GLN A 1 94 ? 25.971 -12.724 -24.273 1.00 41.44 94 GLN A O 1
ATOM 708 N N . GLY A 1 95 ? 25.018 -12.969 -26.289 1.00 40.25 95 GLY A N 1
ATOM 709 C CA . GLY A 1 95 ? 24.130 -14.071 -25.934 1.00 40.25 95 GLY A CA 1
ATOM 710 C C . GLY A 1 95 ? 22.953 -14.210 -26.890 1.00 40.25 95 GLY A C 1
ATOM 711 O O . GLY A 1 95 ? 21.807 -14.162 -26.464 1.00 40.25 95 GLY A O 1
ATO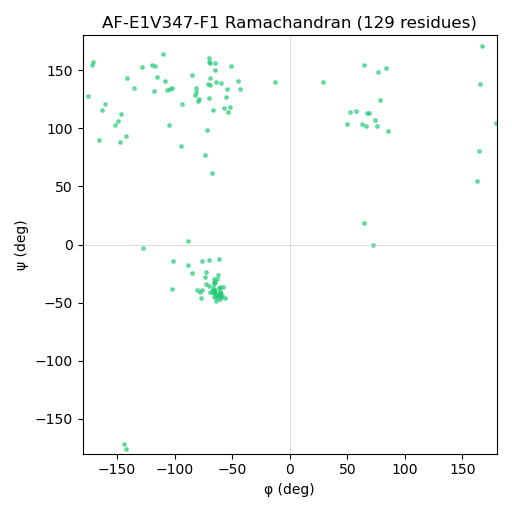M 712 N N . GLU A 1 96 ? 23.239 -14.325 -28.185 1.00 51.16 96 GLU A N 1
ATOM 713 C CA . GLU A 1 96 ? 22.259 -14.629 -29.222 1.00 51.16 96 GLU A CA 1
ATOM 714 C C . GLU A 1 96 ? 21.541 -15.953 -28.909 1.00 51.16 96 GLU A C 1
ATOM 716 O O . GLU A 1 96 ? 22.146 -17.022 -28.849 1.00 51.16 96 GLU A O 1
ATOM 721 N N . SER A 1 97 ? 20.230 -15.887 -28.710 1.00 45.31 97 SER A N 1
ATOM 722 C CA . SER A 1 97 ? 19.311 -16.979 -29.021 1.00 45.31 97 SER A CA 1
ATOM 723 C C . SER A 1 97 ? 17.998 -16.349 -29.460 1.00 45.31 97 SER A C 1
ATOM 725 O O . SER A 1 97 ? 17.334 -15.641 -28.705 1.00 45.31 97 SER A O 1
ATOM 727 N N . ALA A 1 98 ? 17.701 -16.541 -30.743 1.00 50.19 98 ALA A N 1
ATOM 728 C CA . ALA A 1 98 ? 16.494 -16.089 -31.415 1.00 50.19 98 ALA A CA 1
ATOM 729 C C . ALA A 1 98 ? 15.223 -16.517 -30.652 1.00 50.19 98 ALA A C 1
ATOM 731 O O . ALA A 1 98 ? 15.240 -17.549 -29.976 1.00 50.19 98 ALA A O 1
ATOM 732 N N . PRO A 1 99 ? 14.105 -15.776 -30.786 1.00 49.91 99 PRO A N 1
ATOM 733 C CA . PRO A 1 99 ? 12.850 -16.096 -30.124 1.00 49.91 99 PRO A CA 1
ATOM 734 C C . PRO A 1 99 ? 12.204 -17.298 -30.819 1.00 49.91 99 PRO A C 1
ATOM 736 O O . PRO A 1 99 ? 11.252 -17.169 -31.589 1.00 49.91 99 PRO A O 1
ATOM 739 N N . ALA A 1 100 ? 12.710 -18.500 -30.548 1.00 49.34 100 ALA A N 1
ATOM 740 C C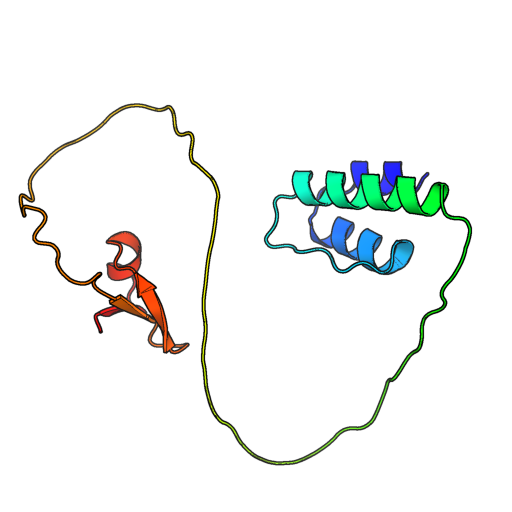A . ALA A 1 100 ? 11.826 -19.647 -30.544 1.00 49.34 100 ALA A CA 1
ATOM 741 C C . ALA A 1 100 ? 10.701 -19.287 -29.564 1.00 49.34 100 ALA A C 1
ATOM 743 O O . ALA A 1 100 ? 10.960 -18.716 -28.502 1.00 49.34 100 ALA A O 1
ATOM 744 N N . GLN A 1 101 ? 9.446 -19.525 -29.945 1.00 54.44 101 GLN A N 1
ATOM 745 C CA . GLN A 1 101 ? 8.295 -19.417 -29.045 1.00 54.44 101 GLN A CA 1
ATOM 746 C C . GLN A 1 101 ? 8.410 -20.539 -28.001 1.00 54.44 101 GLN A C 1
ATOM 748 O O . GLN A 1 101 ? 7.626 -21.484 -27.963 1.00 54.44 101 GLN A O 1
ATOM 753 N N . GLU A 1 102 ? 9.486 -20.499 -27.224 1.00 57.81 102 GLU A N 1
ATOM 754 C CA . GLU A 1 102 ? 9.759 -21.390 -26.129 1.00 57.81 102 GLU A CA 1
ATOM 755 C C . GLU A 1 102 ? 8.757 -21.009 -25.062 1.00 57.81 102 GLU A C 1
ATOM 757 O O . GLU A 1 102 ? 8.600 -19.837 -24.704 1.00 57.81 102 GLU A O 1
ATOM 762 N N . LYS A 1 103 ? 8.020 -22.023 -24.612 1.00 71.69 103 LYS A N 1
ATOM 763 C CA . LYS A 1 103 ? 7.128 -21.914 -23.465 1.00 71.69 103 LYS A CA 1
ATOM 764 C C . LYS A 1 103 ? 7.871 -21.128 -22.382 1.00 71.69 103 LYS A C 1
ATOM 766 O O . LYS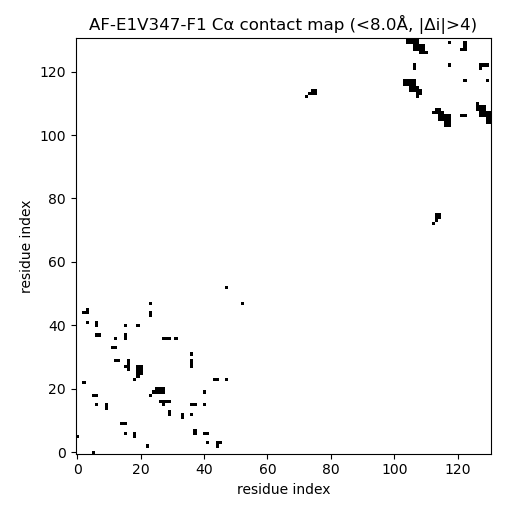 A 1 103 ? 9.057 -21.407 -22.182 1.00 71.69 103 LYS A O 1
ATOM 771 N N . PRO A 1 104 ? 7.223 -20.140 -21.740 1.00 80.25 104 PRO A N 1
ATOM 772 C CA . PRO A 1 104 ? 7.899 -19.321 -20.749 1.00 80.25 104 PRO A CA 1
ATOM 773 C C . PRO A 1 104 ? 8.551 -20.259 -19.740 1.00 80.25 104 PRO A C 1
ATOM 775 O O . PRO A 1 104 ? 7.858 -21.065 -19.122 1.00 80.25 104 PRO A O 1
ATOM 778 N N . ARG A 1 105 ? 9.884 -20.208 -19.640 1.00 89.75 105 ARG A N 1
ATOM 779 C CA . ARG A 1 105 ? 10.612 -20.983 -18.634 1.00 89.75 105 ARG A CA 1
ATOM 780 C C . ARG A 1 105 ? 10.099 -20.540 -17.271 1.00 89.75 105 ARG A C 1
ATOM 782 O O . ARG A 1 105 ? 9.835 -19.348 -17.074 1.00 89.75 105 ARG A O 1
ATOM 789 N N . LEU A 1 106 ? 9.907 -21.481 -16.360 1.00 94.81 106 LEU A N 1
ATOM 790 C CA . LEU A 1 106 ? 9.325 -21.215 -15.053 1.00 94.81 106 LEU A CA 1
ATOM 791 C C . LEU A 1 106 ? 10.355 -21.496 -13.968 1.00 94.81 106 LEU A C 1
ATOM 793 O O . LEU A 1 106 ? 11.177 -22.398 -14.073 1.00 94.81 106 LEU A O 1
ATOM 797 N N . LEU A 1 107 ? 10.317 -20.687 -12.918 1.00 95.94 107 LEU A N 1
ATOM 798 C CA . LEU A 1 107 ? 11.133 -20.861 -11.727 1.00 95.94 107 LEU A CA 1
ATOM 799 C C . LEU A 1 107 ? 10.214 -21.090 -10.554 1.00 95.94 107 LEU A C 1
ATOM 801 O O . LEU A 1 107 ? 9.311 -20.299 -10.311 1.00 95.94 107 LEU A O 1
ATOM 805 N N . ARG A 1 108 ? 10.508 -22.106 -9.764 1.00 96.31 108 ARG A N 1
ATOM 806 C CA . ARG A 1 108 ? 9.859 -22.358 -8.494 1.00 96.31 108 ARG A CA 1
ATOM 807 C C . ARG A 1 108 ? 10.767 -21.949 -7.346 1.00 96.31 108 ARG A C 1
ATOM 809 O O . ARG A 1 108 ? 11.940 -22.308 -7.296 1.00 96.31 108 ARG A O 1
ATOM 816 N N . HIS A 1 109 ? 10.208 -21.242 -6.379 1.00 97.19 109 HIS A N 1
ATOM 817 C CA . HIS A 1 109 ? 10.895 -20.946 -5.133 1.00 97.19 109 HIS A CA 1
ATOM 818 C C . HIS A 1 109 ? 10.842 -22.161 -4.191 1.00 97.19 109 HIS A C 1
ATOM 820 O O . HIS A 1 109 ? 9.767 -22.646 -3.836 1.00 97.19 109 HIS A O 1
ATOM 826 N N . ARG A 1 110 ? 12.001 -22.651 -3.744 1.00 95.19 110 ARG A N 1
ATOM 827 C CA . ARG A 1 110 ? 12.147 -23.921 -3.006 1.00 95.19 110 ARG A CA 1
ATOM 828 C C . ARG A 1 110 ? 11.462 -23.915 -1.638 1.00 95.19 110 ARG A C 1
ATOM 830 O O . ARG A 1 110 ? 10.972 -24.948 -1.202 1.00 95.19 110 ARG A O 1
ATOM 837 N N . GLY A 1 111 ? 11.409 -22.758 -0.972 1.00 94.69 111 GLY A N 1
ATOM 838 C CA . GLY A 1 111 ? 10.861 -22.643 0.386 1.00 94.69 111 GLY A CA 1
ATOM 839 C C . GLY A 1 111 ? 9.343 -22.464 0.470 1.00 94.69 111 GLY A C 1
ATOM 840 O O . GLY A 1 111 ? 8.753 -22.791 1.490 1.00 94.69 111 GLY A O 1
ATOM 841 N N . ASN A 1 112 ? 8.703 -21.935 -0.576 1.00 93.94 112 ASN A N 1
ATOM 842 C CA . ASN A 1 112 ? 7.262 -21.631 -0.555 1.00 93.94 112 ASN A CA 1
ATOM 843 C C . ASN A 1 112 ? 6.495 -22.238 -1.739 1.00 93.94 112 ASN A C 1
ATOM 845 O O . ASN A 1 112 ? 5.283 -22.081 -1.810 1.00 93.94 112 ASN A O 1
ATOM 849 N N . GLY A 1 113 ? 7.192 -22.894 -2.672 1.00 92.06 113 GLY A N 1
ATOM 850 C CA . GLY A 1 113 ? 6.602 -23.557 -3.829 1.00 92.06 113 GLY A CA 1
ATOM 851 C C . GLY A 1 113 ? 6.075 -22.623 -4.916 1.00 92.06 113 GLY A C 1
ATOM 852 O O . GLY A 1 113 ? 5.595 -23.125 -5.927 1.00 92.06 113 GLY A O 1
ATOM 853 N N . ARG A 1 114 ? 6.169 -21.295 -4.759 1.00 95.44 114 ARG A N 1
ATOM 854 C CA . ARG A 1 114 ? 5.594 -20.360 -5.730 1.00 95.44 114 ARG A CA 1
ATOM 855 C C . ARG A 1 114 ? 6.348 -20.382 -7.048 1.00 95.44 114 ARG A C 1
ATOM 857 O O . ARG A 1 114 ? 7.580 -20.376 -7.047 1.00 95.44 114 ARG A O 1
ATOM 864 N N . VAL A 1 115 ? 5.600 -20.359 -8.147 1.00 96.12 115 VAL A N 1
ATOM 865 C CA . VAL A 1 115 ? 6.136 -20.397 -9.508 1.00 96.12 115 VAL A CA 1
ATOM 866 C C . VAL A 1 115 ? 6.111 -19.002 -10.125 1.00 96.12 115 VAL A C 1
ATOM 868 O O . VAL A 1 115 ? 5.121 -18.288 -10.022 1.00 96.12 115 VAL A O 1
ATOM 871 N N . PHE A 1 116 ? 7.209 -18.623 -10.765 1.00 92.81 116 PHE A N 1
ATOM 872 C CA . PHE A 1 116 ? 7.451 -17.330 -11.389 1.00 92.81 116 PHE A CA 1
ATOM 873 C C . PHE A 1 116 ? 7.912 -17.534 -12.828 1.00 92.81 116 PHE A C 1
ATOM 875 O O . PHE A 1 116 ? 8.568 -18.524 -13.147 1.00 92.81 116 PHE A O 1
ATOM 882 N N . THR A 1 117 ? 7.648 -16.562 -13.696 1.00 95.25 117 THR A N 1
ATOM 883 C CA . THR A 1 117 ? 8.280 -16.521 -15.018 1.00 95.25 117 THR A CA 1
ATOM 884 C C . THR A 1 117 ? 9.790 -16.340 -14.885 1.00 95.25 117 THR A C 1
ATOM 886 O O . THR A 1 117 ? 10.258 -15.547 -14.058 1.00 95.25 117 THR A O 1
ATOM 889 N N . TYR A 1 118 ? 10.554 -17.041 -15.722 1.00 93.44 118 TYR A N 1
ATOM 890 C CA . TYR A 1 118 ? 12.008 -16.960 -15.740 1.00 93.44 118 TYR A CA 1
ATOM 891 C C . TYR A 1 118 ? 12.475 -15.525 -15.925 1.00 93.44 118 TYR A C 1
ATOM 893 O O . TYR A 1 118 ? 12.113 -14.829 -16.872 1.00 93.44 118 TYR A O 1
ATOM 901 N N . SER A 1 119 ? 13.346 -15.108 -15.015 1.00 91.69 119 SER A N 1
ATOM 902 C CA . SER A 1 119 ? 14.160 -13.915 -15.168 1.00 91.69 119 SER A CA 1
ATOM 903 C C . SER A 1 119 ? 15.545 -14.199 -14.607 1.00 91.69 119 SER A C 1
ATOM 905 O O . SER A 1 119 ? 15.687 -14.890 -13.597 1.00 91.69 119 SER A O 1
ATOM 907 N N . ALA A 1 120 ? 16.578 -13.646 -15.243 1.00 90.62 120 ALA A N 1
ATOM 908 C CA . ALA A 1 120 ? 17.965 -13.875 -14.839 1.00 90.62 120 ALA A CA 1
ATOM 909 C C . ALA A 1 120 ? 18.224 -13.459 -13.378 1.00 90.62 120 ALA A C 1
ATOM 911 O O . ALA A 1 120 ? 18.932 -14.147 -12.646 1.00 90.62 120 ALA A O 1
ATOM 912 N N . ALA A 1 121 ? 17.584 -12.376 -12.924 1.00 91.94 121 ALA A N 1
ATOM 913 C CA . ALA A 1 121 ? 17.679 -11.914 -11.542 1.00 91.94 121 ALA A CA 1
ATOM 914 C C . ALA A 1 121 ? 17.060 -12.898 -10.534 1.00 91.94 121 ALA A C 1
ATOM 916 O O . ALA A 1 121 ? 17.551 -13.010 -9.412 1.00 91.94 121 ALA A O 1
ATOM 917 N N . LEU A 1 122 ? 15.989 -13.609 -10.912 1.00 92.06 122 LEU A N 1
ATOM 918 C CA . LEU A 1 122 ? 15.405 -14.658 -10.075 1.00 92.06 122 LEU A CA 1
ATOM 919 C C . LEU A 1 122 ? 16.225 -15.950 -10.143 1.00 92.06 122 LEU A C 1
ATOM 921 O O . LEU A 1 122 ? 16.467 -16.543 -9.099 1.00 92.06 122 LEU A O 1
ATOM 925 N N . ALA A 1 123 ? 16.717 -16.342 -11.319 1.00 93.31 123 ALA A N 1
ATOM 926 C CA . ALA A 1 123 ? 17.538 -17.544 -11.497 1.00 93.31 123 ALA A CA 1
ATOM 927 C C . ALA A 1 123 ? 18.869 -17.481 -10.730 1.00 93.31 123 ALA A C 1
ATOM 929 O O . ALA A 1 123 ? 19.381 -18.501 -10.281 1.00 93.31 123 ALA A O 1
ATOM 930 N N . ALA A 1 124 ? 19.418 -16.279 -10.530 1.00 95.06 124 ALA A N 1
ATOM 931 C CA . ALA A 1 124 ? 20.629 -16.078 -9.738 1.00 95.06 124 ALA A CA 1
ATOM 932 C C . ALA A 1 124 ? 20.428 -16.303 -8.224 1.00 95.06 124 ALA A C 1
ATOM 934 O O . ALA A 1 124 ? 21.405 -16.380 -7.475 1.00 95.06 124 ALA A O 1
ATOM 935 N N . LYS A 1 125 ? 19.179 -16.384 -7.742 1.00 94.25 125 LYS A N 1
ATOM 936 C CA . LYS A 1 125 ? 18.885 -16.607 -6.322 1.00 94.25 125 LYS A CA 1
ATOM 937 C C . LYS A 1 125 ? 19.004 -18.090 -5.985 1.00 94.25 125 LYS A C 1
ATOM 939 O O . LYS A 1 125 ? 18.446 -18.938 -6.669 1.00 94.25 125 LYS A O 1
ATOM 944 N N . ARG A 1 126 ? 19.661 -18.398 -4.863 1.00 94.94 126 ARG A N 1
ATOM 945 C CA . ARG A 1 126 ? 19.863 -19.781 -4.382 1.00 94.94 126 ARG A CA 1
ATOM 946 C C . ARG A 1 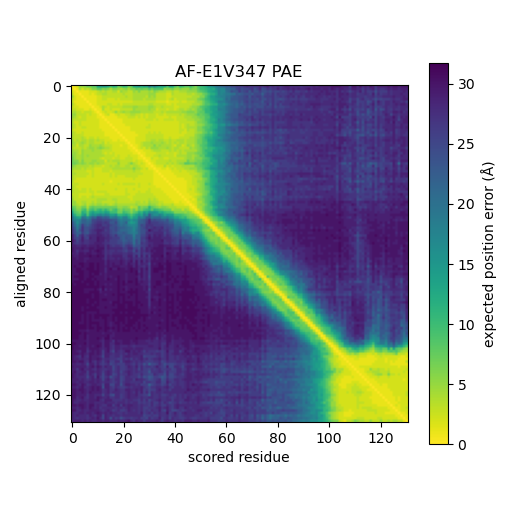126 ? 18.573 -20.526 -4.047 1.00 94.94 126 ARG A C 1
ATOM 948 O O . ARG A 1 126 ? 18.548 -21.754 -4.096 1.00 94.94 126 ARG A O 1
ATOM 955 N N . ASP A 1 127 ? 17.530 -19.785 -3.700 1.00 96.00 127 ASP A N 1
ATOM 956 C CA . ASP A 1 127 ? 16.236 -20.338 -3.311 1.00 96.00 127 ASP A CA 1
ATOM 957 C C . ASP A 1 127 ? 15.297 -20.553 -4.508 1.00 96.00 127 ASP A C 1
ATOM 959 O O . ASP A 1 127 ? 14.156 -20.962 -4.310 1.00 96.00 127 ASP A O 1
ATOM 963 N N . MET A 1 128 ? 15.754 -20.291 -5.740 1.00 96.88 128 MET A N 1
ATOM 964 C CA . MET A 1 128 ? 14.989 -20.491 -6.972 1.00 96.88 128 MET A CA 1
ATOM 965 C C . MET A 1 128 ? 15.532 -21.687 -7.759 1.00 96.88 128 MET A C 1
ATOM 967 O O . MET A 1 128 ? 16.739 -21.891 -7.850 1.00 96.88 128 MET A O 1
ATOM 971 N N . GLU A 1 129 ? 14.630 -22.471 -8.336 1.00 95.00 129 GLU A N 1
ATOM 972 C CA . GLU A 1 129 ? 14.936 -23.651 -9.144 1.00 95.00 129 GLU A CA 1
ATOM 973 C C . GLU A 1 129 ? 14.068 -23.632 -10.404 1.00 95.00 129 GLU A C 1
ATOM 975 O O . GLU A 1 129 ? 12.881 -23.330 -10.321 1.00 95.00 129 GLU A O 1
ATOM 980 N N . GLU A 1 130 ? 14.644 -23.909 -11.571 1.00 91.62 130 GLU A N 1
ATOM 981 C CA . GLU A 1 130 ? 13.880 -24.008 -12.822 1.00 91.62 130 GLU A CA 1
ATOM 982 C C . GLU A 1 130 ? 13.022 -25.283 -12.822 1.00 91.62 130 GLU A C 1
ATOM 984 O O . GLU A 1 130 ? 13.480 -26.331 -12.360 1.00 91.62 130 GLU A O 1
ATOM 989 N N . VAL A 1 131 ? 11.776 -25.184 -13.297 1.00 87.31 131 VAL A N 1
ATOM 990 C CA . VAL A 1 131 ? 10.785 -26.278 -13.299 1.00 87.31 131 VAL A CA 1
ATOM 991 C C . VAL A 1 131 ? 10.084 -26.443 -14.639 1.00 87.31 131 VAL A C 1
ATOM 993 O O . VAL A 1 131 ? 9.839 -25.422 -15.322 1.00 87.31 131 VAL A O 1
#

Solvent-accessible surface area (backbone atoms only — not comparable to full-atom values): 9006 Å² total; per-residue (Å²): 132,57,73,60,56,53,48,69,68,42,89,45,61,67,52,45,28,47,48,27,42,76,75,70,69,38,88,57,67,75,90,53,54,65,67,60,50,39,52,57,50,39,52,51,49,54,49,52,71,68,52,77,82,89,85,82,88,82,85,86,81,88,88,84,86,90,83,83,90,86,82,81,86,81,79,87,77,88,80,83,84,77,87,83,87,89,79,82,86,82,88,89,81,93,80,92,72,78,85,66,91,62,73,81,53,32,28,28,30,73,89,76,65,48,73,41,77,64,44,72,80,53,64,71,36,90,58,37,41,81,101

Secondary structure (DSSP, 8-state):
--HHHHHHH--SHHHHHHHIIIII-----TTS-HHHHHHHHHHHHHHHHHS------------------------------------------------------EEEETTT--EEE--HHHHTSTTEEE-

Organism: Halomonas elongata (strain ATCC 33173 / DSM 2581 / NBRC 15536 / NCIMB 2198 / 1H9) (NCBI:txid768066)

Radius of gyration: 22.94 Å; Cα contacts (8 Å, |Δi|>4): 96; chains: 1; bounding box: 52×50×52 Å

Sequence (131 aa):
MSLSERIENAETKDELEKIGKDELGVDVDKRKGLETIRVDLQSLAEDQVSEGQGKTPAQNDAESPDKDAPESADTSQEGTPASKMADAEKTPDQGESAPAQEKPRLLRHRGNGRVFTYSAALAAKRDMEEV